Protein AF-A0A7C6L6Y8-F1 (afdb_monomer)

Nearest PDB structures (foldseek):
  6j05-assembly1_B  TM=8.599E-01  e=1.581E-02  Acidithiobacillus ferrooxidans
  6j05-assembly1_A  TM=7.880E-01  e=8.077E-03  Acidithiobacillus ferrooxidans
  3eco-assembly1_A  TM=8.573E-01  e=2.892E-02  Staphylococcus aureus subsp. aureus Mu50
  2rdp-assembly1_A-2  TM=8.479E-01  e=4.949E-02  Geobacillus stearothermophilus
  3cuo-assembly2_C  TM=8.030E-01  e=3.784E-02  unclassified

Solvent-accessible surface area (backbone atoms only — not comparable to full-atom values): 3122 Å² total; per-residue (Å²): 137,78,75,83,72,43,44,41,64,63,58,49,10,62,74,71,72,47,54,54,73,58,36,52,55,49,49,54,51,34,42,74,69,63,39,35,48,80,50,76,51,98,89,77,31,12,46,41,75,56,77,130

Structure (mmCIF, N/CA/C/O backbone):
data_AF-A0A7C6L6Y8-F1
#
_entry.id   AF-A0A7C6L6Y8-F1
#
loop_
_atom_site.group_PDB
_atom_site.id
_atom_site.type_symbol
_atom_site.label_atom_id
_atom_site.label_alt_id
_atom_site.label_comp_id
_atom_site.label_asym_id
_atom_site.label_entity_id
_atom_site.label_seq_id
_atom_site.pdbx_PDB_ins_code
_atom_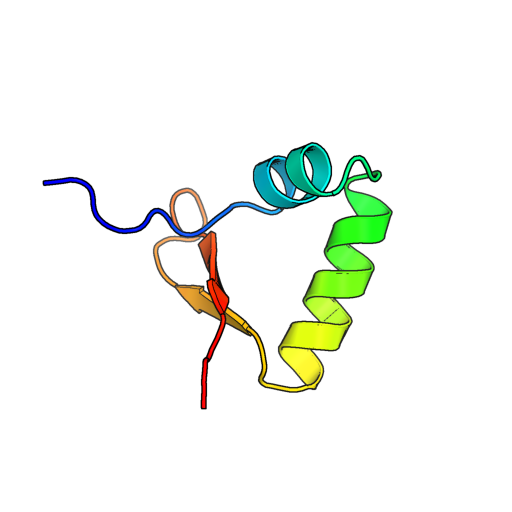site.Cartn_x
_atom_site.Cartn_y
_atom_site.Cartn_z
_atom_site.occupancy
_atom_site.B_iso_or_equiv
_atom_site.auth_seq_id
_atom_site.auth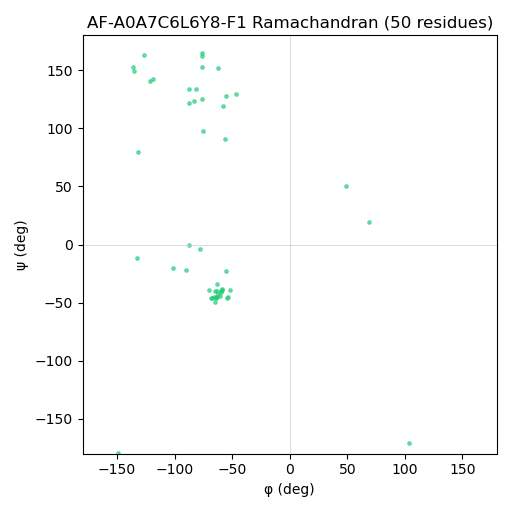_comp_id
_atom_site.auth_asym_id
_atom_site.auth_atom_id
_atom_site.pdbx_PDB_model_num
ATOM 1 N N . MET A 1 1 ? -5.179 -15.724 -20.172 1.00 39.78 1 MET A N 1
ATOM 2 C CA . MET A 1 1 ? -5.076 -15.768 -18.701 1.00 39.78 1 MET A CA 1
ATOM 3 C C . MET A 1 1 ? -4.311 -14.525 -18.304 1.00 39.78 1 MET A C 1
ATOM 5 O O . MET A 1 1 ? -3.144 -14.437 -18.647 1.00 39.78 1 MET A O 1
ATOM 9 N N . SER A 1 2 ? -4.966 -13.537 -17.710 1.00 42.16 2 SER A N 1
ATOM 10 C CA . SER A 1 2 ? -4.279 -12.362 -17.168 1.00 42.16 2 SER A CA 1
ATOM 11 C C . SER A 1 2 ? -4.835 -12.192 -15.771 1.00 42.16 2 SER A C 1
ATOM 13 O O . SER A 1 2 ? -5.820 -11.488 -15.561 1.00 42.16 2 SER A O 1
ATOM 15 N N . GLU A 1 3 ? -4.301 -13.017 -14.867 1.00 45.03 3 GLU A N 1
ATOM 16 C CA . GLU A 1 3 ? -4.500 -12.868 -13.432 1.00 45.03 3 GLU A CA 1
ATOM 17 C C . GLU A 1 3 ? -4.276 -11.405 -13.086 1.00 45.03 3 GLU A C 1
ATOM 19 O O . GLU A 1 3 ? -3.311 -10.800 -13.534 1.00 45.03 3 GLU A O 1
ATOM 24 N N . SER A 1 4 ? -5.222 -10.825 -12.366 1.00 54.44 4 SER A N 1
ATOM 25 C CA . SER A 1 4 ? -5.198 -9.447 -11.907 1.00 54.44 4 SER A CA 1
ATOM 26 C C . SER A 1 4 ? -3.922 -9.211 -11.094 1.00 54.44 4 SER A C 1
ATOM 28 O O . SER A 1 4 ? -3.908 -9.484 -9.899 1.00 54.44 4 SER A O 1
ATOM 30 N N . GLU A 1 5 ? -2.841 -8.785 -11.749 1.00 60.81 5 GLU A N 1
ATOM 31 C CA . GLU A 1 5 ? -1.505 -8.704 -11.161 1.00 60.81 5 GLU A CA 1
ATOM 32 C C . GLU A 1 5 ? -1.531 -7.797 -9.928 1.00 60.81 5 GLU A C 1
ATOM 34 O O . GLU A 1 5 ? -1.877 -6.613 -9.995 1.00 60.81 5 GLU A O 1
ATOM 39 N N . GLY A 1 6 ? -1.187 -8.375 -8.777 1.00 67.94 6 GLY A N 1
ATOM 40 C CA . GLY A 1 6 ? -0.931 -7.622 -7.559 1.00 67.94 6 GLY A CA 1
ATOM 41 C C . GLY A 1 6 ? 0.146 -6.587 -7.834 1.00 67.94 6 GLY A C 1
ATOM 42 O O . GLY A 1 6 ? 1.215 -6.921 -8.334 1.00 67.94 6 GLY A O 1
ATOM 43 N N . LEU A 1 7 ? -0.130 -5.329 -7.502 1.00 80.94 7 LEU A N 1
ATOM 44 C CA . LEU A 1 7 ? 0.780 -4.237 -7.832 1.00 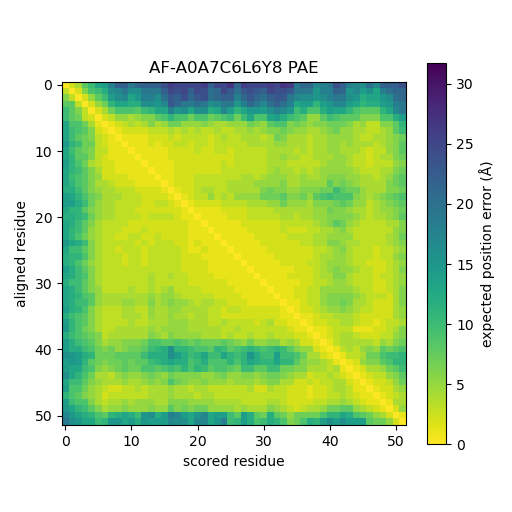80.94 7 LEU A CA 1
ATOM 45 C C . LEU A 1 7 ? 1.909 -4.164 -6.812 1.00 80.94 7 LEU A C 1
ATOM 47 O O . LEU A 1 7 ? 1.657 -4.181 -5.601 1.00 80.94 7 LEU A O 1
ATOM 51 N N . ASN A 1 8 ? 3.147 -4.030 -7.285 1.00 84.38 8 ASN A N 1
ATOM 52 C CA . ASN A 1 8 ? 4.262 -3.738 -6.397 1.00 84.38 8 ASN A CA 1
ATOM 53 C C . ASN A 1 8 ? 4.240 -2.271 -5.976 1.00 84.38 8 ASN A C 1
ATOM 55 O O . ASN A 1 8 ? 3.626 -1.417 -6.614 1.00 84.38 8 ASN A O 1
ATOM 59 N N . THR A 1 9 ? 4.965 -1.954 -4.905 1.00 83.44 9 THR A N 1
ATOM 60 C CA . THR A 1 9 ? 5.113 -0.573 -4.427 1.00 83.44 9 THR A CA 1
ATOM 61 C C . THR A 1 9 ? 5.556 0.382 -5.540 1.00 83.44 9 THR A C 1
ATOM 63 O O . THR A 1 9 ? 5.051 1.498 -5.602 1.00 83.44 9 THR A O 1
ATOM 66 N N . ASN A 1 10 ? 6.457 -0.058 -6.426 1.00 84.50 10 ASN A N 1
ATOM 67 C CA . ASN A 1 10 ? 6.934 0.742 -7.557 1.00 84.50 10 ASN A CA 1
ATOM 68 C C . ASN A 1 10 ? 5.814 1.031 -8.562 1.00 84.50 10 ASN A C 1
ATOM 70 O O . ASN A 1 10 ? 5.573 2.195 -8.863 1.00 84.50 10 ASN A O 1
ATOM 74 N N . ASP A 1 11 ? 5.061 0.008 -8.977 1.00 86.31 11 ASP A N 1
ATOM 75 C CA . ASP A 1 11 ? 3.933 0.179 -9.902 1.00 86.31 11 ASP A CA 1
ATOM 76 C C . ASP A 1 11 ? 2.870 1.118 -9.320 1.00 86.31 11 ASP A C 1
ATOM 78 O O . ASP A 1 11 ? 2.304 1.962 -10.016 1.00 86.31 11 ASP A O 1
ATOM 82 N N . ILE A 1 12 ? 2.591 0.992 -8.018 1.00 86.75 12 ILE A N 1
ATOM 83 C CA . ILE A 1 12 ? 1.649 1.874 -7.323 1.00 86.75 12 ILE A CA 1
ATOM 84 C C . ILE A 1 12 ? 2.188 3.305 -7.321 1.00 86.75 12 ILE A C 1
ATOM 86 O O . ILE A 1 12 ? 1.430 4.224 -7.622 1.00 86.75 12 ILE A O 1
ATOM 90 N N . ALA A 1 13 ? 3.472 3.490 -7.007 1.00 89.69 13 ALA A N 1
ATOM 91 C CA . ALA A 1 13 ? 4.127 4.792 -6.950 1.00 89.69 13 ALA A CA 1
ATOM 92 C C . ALA A 1 13 ? 4.093 5.510 -8.305 1.00 89.69 13 ALA A C 1
ATOM 94 O O . ALA A 1 13 ? 3.737 6.689 -8.357 1.00 89.69 13 ALA A O 1
ATOM 95 N N . GLU A 1 14 ? 4.373 4.787 -9.392 1.00 90.19 14 GLU A N 1
ATOM 96 C CA . GLU A 1 14 ? 4.274 5.304 -10.758 1.00 90.19 14 GLU A CA 1
ATOM 97 C C . GLU A 1 14 ? 2.833 5.685 -11.112 1.00 90.19 14 GLU A C 1
ATOM 99 O O . GLU A 1 14 ? 2.588 6.791 -11.594 1.00 90.19 14 GLU A O 1
ATOM 104 N N . ARG A 1 15 ? 1.848 4.835 -10.786 1.00 88.31 15 ARG A N 1
ATOM 105 C CA . ARG A 1 15 ? 0.425 5.108 -11.064 1.00 88.31 15 ARG A CA 1
ATOM 106 C C . ARG A 1 15 ? -0.117 6.331 -10.333 1.00 88.31 15 ARG A C 1
ATOM 108 O O . ARG A 1 15 ? -0.908 7.077 -10.903 1.00 88.31 15 ARG A O 1
ATOM 115 N N . ILE A 1 16 ? 0.273 6.533 -9.073 1.00 87.69 16 ILE A N 1
ATOM 116 C CA . ILE A 1 16 ? -0.149 7.706 -8.289 1.00 87.69 16 ILE A CA 1
ATOM 117 C C . ILE A 1 16 ? 0.779 8.913 -8.487 1.00 87.69 16 ILE A C 1
ATOM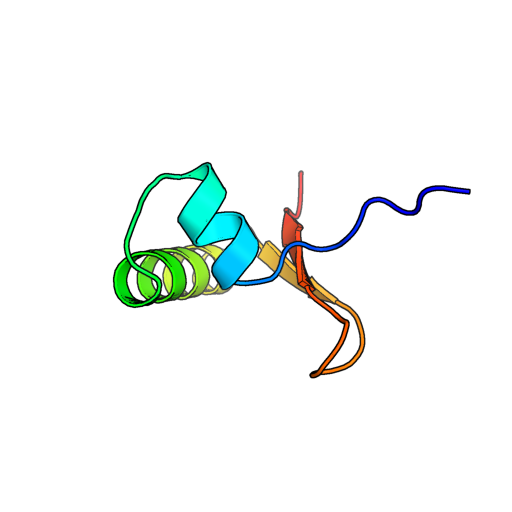 119 O O . ILE A 1 16 ? 0.545 9.963 -7.884 1.00 87.69 16 ILE A O 1
ATOM 123 N N . ASN A 1 17 ? 1.823 8.763 -9.312 1.00 89.38 17 ASN A N 1
ATOM 124 C CA . ASN A 1 17 ? 2.869 9.747 -9.573 1.00 89.38 17 ASN A CA 1
ATOM 125 C C . ASN A 1 17 ? 3.452 10.342 -8.273 1.00 89.38 17 ASN A C 1
ATOM 127 O O . ASN A 1 17 ? 3.487 11.559 -8.057 1.00 89.38 17 ASN A O 1
ATOM 131 N N . LYS A 1 18 ? 3.837 9.458 -7.343 1.00 89.38 18 LYS A N 1
ATOM 132 C CA . LYS A 1 18 ? 4.475 9.807 -6.064 1.00 89.38 18 LYS A CA 1
ATOM 133 C C . LYS A 1 18 ? 5.777 9.045 -5.881 1.00 89.38 18 LYS A C 1
ATOM 135 O O . LYS A 1 18 ? 6.020 8.025 -6.510 1.00 89.38 18 LYS A O 1
ATOM 140 N N . SER A 1 19 ? 6.604 9.526 -4.954 1.00 88.88 19 SER A N 1
ATOM 141 C CA . SER A 1 19 ? 7.802 8.796 -4.547 1.00 88.88 19 SER A CA 1
ATOM 142 C C . SER A 1 19 ? 7.444 7.443 -3.924 1.00 88.88 19 SER A C 1
ATOM 144 O O . SER A 1 19 ? 6.406 7.291 -3.270 1.00 88.88 19 SER A O 1
ATOM 146 N N . ILE A 1 20 ? 8.357 6.480 -4.050 1.00 88.56 20 ILE A N 1
ATOM 147 C CA . ILE A 1 20 ? 8.260 5.159 -3.411 1.00 88.56 20 ILE A CA 1
ATOM 148 C C . ILE A 1 20 ? 8.031 5.312 -1.899 1.00 88.56 20 ILE A C 1
ATOM 150 O O . ILE A 1 20 ? 7.102 4.725 -1.356 1.00 88.56 20 ILE A O 1
ATOM 154 N N . SER A 1 21 ? 8.777 6.20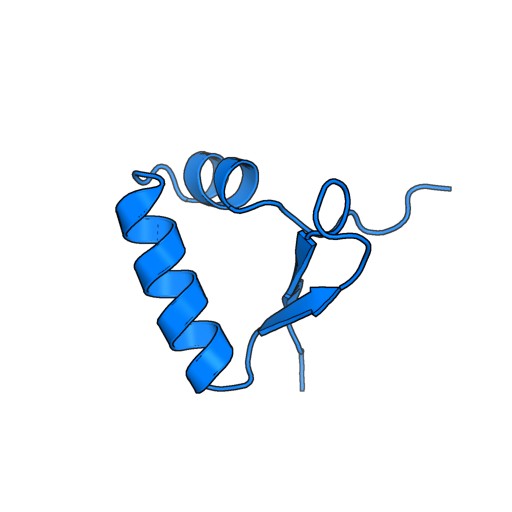6 -1.239 1.00 88.81 21 SER A N 1
ATOM 155 C CA . SER A 1 21 ? 8.646 6.489 0.200 1.00 88.81 21 SER A CA 1
ATOM 156 C C . SER A 1 21 ? 7.252 6.980 0.609 1.00 88.81 21 SER A C 1
ATOM 158 O O . SER A 1 21 ? 6.720 6.608 1.658 1.00 88.81 21 SER A O 1
ATOM 160 N N . THR A 1 22 ? 6.617 7.801 -0.229 1.00 90.19 22 THR A N 1
ATOM 161 C CA . THR A 1 22 ? 5.248 8.271 0.010 1.00 90.19 22 THR A CA 1
ATOM 162 C C . THR A 1 22 ? 4.251 7.127 -0.166 1.00 90.19 22 THR A C 1
ATOM 164 O O . THR A 1 22 ? 3.307 6.988 0.615 1.00 90.19 22 THR A O 1
ATOM 167 N N . THR A 1 23 ? 4.489 6.282 -1.163 1.00 91.31 23 THR A N 1
ATOM 168 C CA . THR A 1 23 ? 3.664 5.114 -1.469 1.00 91.31 23 THR A CA 1
ATOM 169 C C . THR A 1 23 ? 3.724 4.075 -0.354 1.00 91.31 23 THR A C 1
ATOM 171 O O . THR A 1 23 ? 2.678 3.643 0.120 1.00 91.31 23 THR A O 1
ATOM 174 N N . GLU A 1 24 ? 4.907 3.758 0.173 1.00 90.31 24 GLU A N 1
ATOM 175 C CA . GLU A 1 24 ? 5.078 2.879 1.340 1.00 90.31 24 GLU A CA 1
ATOM 176 C C . GLU A 1 24 ? 4.345 3.399 2.578 1.00 90.31 24 GLU A C 1
ATOM 178 O O . GLU A 1 24 ? 3.716 2.631 3.316 1.00 90.31 24 GLU A O 1
ATOM 183 N N . ARG A 1 25 ? 4.367 4.721 2.796 1.00 92.06 25 ARG A N 1
ATOM 184 C CA . ARG A 1 25 ? 3.599 5.355 3.871 1.00 92.06 25 ARG A CA 1
ATOM 185 C C . ARG A 1 25 ? 2.098 5.142 3.681 1.00 92.06 25 ARG A C 1
ATOM 187 O O . ARG A 1 25 ? 1.403 4.868 4.661 1.00 92.06 25 ARG A O 1
ATOM 194 N N . TYR A 1 26 ? 1.582 5.276 2.460 1.00 91.19 26 TYR A N 1
ATOM 195 C CA . TYR A 1 26 ? 0.171 5.008 2.175 1.00 91.19 26 TYR A CA 1
ATOM 196 C C . TYR A 1 26 ? -0.169 3.525 2.325 1.00 91.19 26 TYR A C 1
ATOM 198 O O . TYR A 1 26 ? -1.127 3.210 3.025 1.00 91.19 26 TYR A O 1
ATOM 206 N N . ILE A 1 27 ? 0.651 2.623 1.783 1.00 90.06 27 ILE A N 1
ATOM 207 C CA . ILE A 1 27 ? 0.512 1.169 1.938 1.00 90.06 27 ILE A CA 1
ATOM 208 C C . ILE A 1 27 ? 0.462 0.793 3.420 1.00 90.06 27 ILE A C 1
ATOM 210 O O . ILE A 1 27 ? -0.434 0.074 3.844 1.00 90.06 27 ILE A O 1
ATOM 214 N N . SER A 1 28 ? 1.355 1.341 4.245 1.00 91.12 28 SER A N 1
ATOM 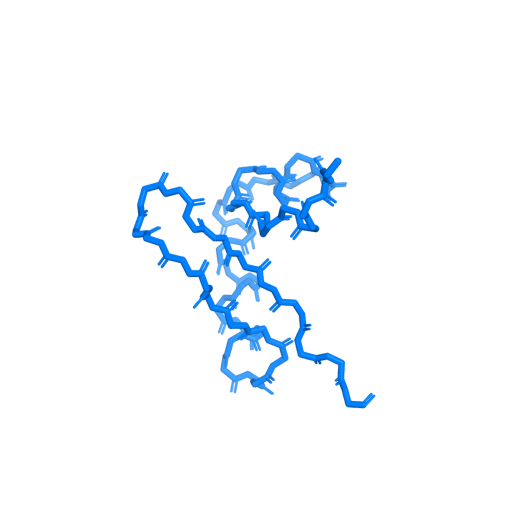215 C CA . SER A 1 28 ? 1.366 1.086 5.691 1.00 91.12 28 SER A CA 1
ATOM 216 C C . SER A 1 28 ? 0.063 1.511 6.368 1.00 91.12 28 SER A C 1
ATOM 218 O O . SER A 1 28 ? -0.439 0.804 7.241 1.00 91.12 28 SER A O 1
ATOM 220 N N . LYS A 1 29 ? -0.509 2.655 5.971 1.00 92.81 29 LYS A N 1
ATOM 221 C CA . LYS A 1 29 ? -1.805 3.118 6.489 1.00 92.81 29 LYS A CA 1
ATOM 222 C C . LYS A 1 29 ? -2.952 2.225 6.028 1.00 92.81 29 LYS A C 1
ATOM 224 O O . LYS A 1 29 ? -3.772 1.838 6.849 1.00 92.81 29 LYS A O 1
ATOM 229 N N . LEU A 1 30 ? -2.984 1.878 4.744 1.00 89.56 30 LEU A N 1
ATOM 230 C CA . LEU A 1 30 ? -4.015 1.028 4.152 1.00 89.56 30 LEU A CA 1
ATOM 231 C C . LEU A 1 30 ? -3.976 -0.391 4.734 1.00 89.56 30 LEU A C 1
ATOM 233 O O . LEU A 1 30 ? -5.019 -0.952 5.051 1.00 89.56 30 LEU A O 1
ATOM 237 N N . LYS A 1 31 ? -2.777 -0.937 4.957 1.00 89.31 31 LYS A N 1
ATOM 238 C CA . LYS A 1 31 ? -2.564 -2.236 5.602 1.00 89.31 31 LYS A CA 1
ATOM 239 C C . LYS A 1 31 ? -3.049 -2.219 7.050 1.00 89.31 31 LYS A C 1
ATOM 241 O O . LYS A 1 31 ? -3.753 -3.129 7.466 1.00 89.31 31 LYS A O 1
ATOM 246 N N . LYS A 1 32 ? -2.726 -1.162 7.808 1.00 90.19 32 LYS A N 1
ATOM 247 C CA . LYS A 1 32 ? -3.240 -0.970 9.178 1.00 90.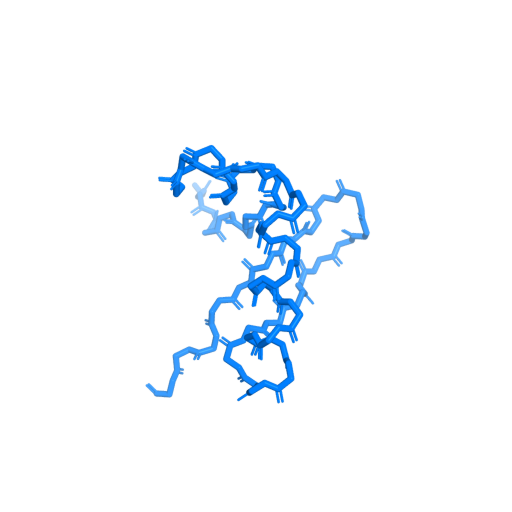19 32 LYS A CA 1
ATOM 248 C C . LYS A 1 32 ? -4.760 -0.813 9.222 1.00 90.19 32 LYS A C 1
ATOM 250 O O . LYS A 1 32 ? -5.377 -1.254 10.179 1.00 90.19 32 LYS A O 1
ATOM 255 N N . ALA A 1 33 ? -5.347 -0.200 8.198 1.00 90.62 33 ALA A N 1
ATOM 256 C CA . ALA A 1 33 ? -6.791 -0.061 8.058 1.00 90.62 33 ALA A CA 1
ATOM 257 C C . ALA A 1 33 ? -7.486 -1.347 7.566 1.00 90.62 33 ALA A C 1
ATOM 259 O O . ALA A 1 33 ? -8.705 -1.355 7.451 1.00 90.62 33 ALA A O 1
ATOM 260 N N . GLY A 1 34 ? -6.738 -2.414 7.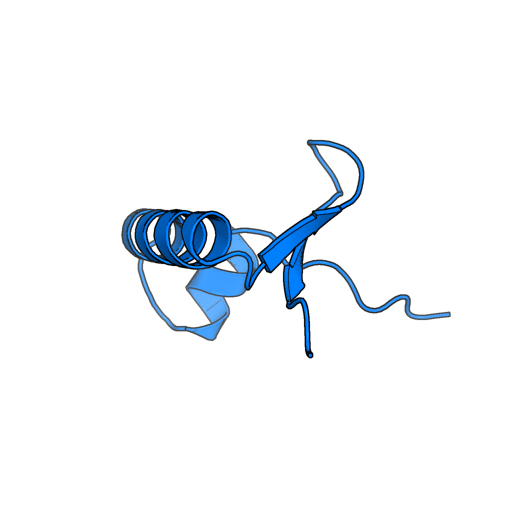251 1.00 89.44 34 GLY A N 1
ATOM 261 C CA . GLY A 1 34 ? -7.299 -3.657 6.712 1.00 89.44 34 GLY A CA 1
ATOM 262 C C . GLY A 1 34 ? -7.862 -3.523 5.293 1.00 89.44 34 GLY A C 1
ATOM 263 O O . GLY A 1 34 ? -8.666 -4.346 4.877 1.00 89.44 34 GLY A O 1
ATOM 264 N N . LEU A 1 35 ? -7.457 -2.486 4.553 1.00 88.12 35 LEU A N 1
ATOM 265 C CA . LEU A 1 35 ? -7.950 -2.189 3.203 1.00 88.12 35 LEU A CA 1
ATOM 266 C C . LEU A 1 35 ? -7.123 -2.862 2.108 1.00 88.12 35 LEU A C 1
ATOM 268 O O . LEU A 1 35 ? -7.590 -3.003 0.979 1.00 88.12 35 LEU A O 1
ATOM 272 N N . ILE A 1 36 ? -5.878 -3.229 2.414 1.00 88.88 36 ILE A N 1
ATOM 273 C CA . ILE A 1 36 ? -4.994 -3.930 1.484 1.00 88.88 36 ILE A CA 1
ATOM 274 C C . ILE A 1 36 ? -4.268 -5.076 2.177 1.00 88.88 36 ILE A C 1
ATOM 276 O O . ILE A 1 36 ? -3.955 -5.014 3.368 1.00 88.88 36 ILE A O 1
ATOM 280 N N . GLU A 1 37 ? -3.914 -6.080 1.391 1.00 88.19 37 GLU A N 1
ATOM 281 C CA . GLU A 1 37 ? -3.093 -7.207 1.809 1.00 88.19 37 GLU A CA 1
ATOM 282 C C . GLU A 1 37 ? -2.035 -7.515 0.755 1.00 88.19 37 GLU A C 1
ATOM 284 O O . GLU A 1 37 ? -2.228 -7.286 -0.439 1.00 88.19 37 GLU A O 1
ATOM 289 N N . PHE A 1 38 ? -0.895 -8.021 1.212 1.00 87.00 38 PHE A N 1
ATOM 290 C CA . PHE A 1 38 ? 0.137 -8.523 0.320 1.00 87.00 38 PHE A CA 1
ATOM 291 C C . PHE A 1 38 ? -0.159 -9.992 0.020 1.00 87.00 38 PHE A C 1
ATOM 293 O O . PHE A 1 38 ? -0.228 -10.795 0.952 1.00 87.00 38 PHE A O 1
ATOM 300 N N . ARG A 1 39 ? -0.324 -10.342 -1.259 1.00 86.50 39 ARG A N 1
ATOM 301 C CA . ARG A 1 39 ? -0.527 -11.727 -1.703 1.00 86.50 39 ARG A CA 1
ATOM 302 C C . ARG A 1 39 ? 0.562 -12.130 -2.691 1.00 86.50 39 ARG A C 1
ATOM 304 O O . ARG A 1 39 ? 0.930 -11.352 -3.568 1.00 86.50 39 ARG A O 1
ATOM 311 N N . GLY A 1 40 ? 1.023 -13.374 -2.578 1.00 82.62 40 GLY A N 1
ATOM 312 C CA . GLY A 1 40 ? 2.050 -13.963 -3.440 1.00 82.62 40 GLY A CA 1
ATOM 313 C C . GLY A 1 40 ? 3.424 -14.060 -2.772 1.00 82.62 40 GLY A C 1
ATOM 314 O O . GLY A 1 40 ? 3.567 -13.873 -1.564 1.00 82.62 40 GLY A O 1
ATOM 315 N N . ALA A 1 41 ? 4.445 -14.400 -3.561 1.00 77.25 41 ALA A N 1
ATOM 316 C CA . ALA A 1 41 ? 5.804 -14.564 -3.055 1.00 77.25 41 ALA A CA 1
ATOM 317 C C . ALA A 1 41 ? 6.466 -13.196 -2.791 1.00 77.25 41 ALA A C 1
ATOM 319 O O . ALA A 1 41 ? 6.179 -12.243 -3.499 1.00 77.25 41 ALA A O 1
ATOM 320 N N . PRO A 1 42 ? 7.429 -13.065 -1.869 1.00 69.31 42 PRO A N 1
ATOM 321 C CA . PRO A 1 42 ? 8.057 -11.774 -1.547 1.00 69.31 42 PRO A CA 1
ATOM 322 C C . PRO A 1 42 ? 8.674 -11.018 -2.739 1.00 69.31 42 PRO A C 1
ATOM 324 O O . PRO A 1 42 ? 8.870 -9.812 -2.658 1.00 69.31 42 PRO A O 1
ATOM 327 N N . LYS A 1 43 ? 9.019 -11.731 -3.823 1.00 68.31 43 LYS A N 1
ATOM 328 C CA . LYS A 1 43 ? 9.664 -11.179 -5.027 1.00 68.31 43 LYS A CA 1
ATOM 329 C C . LYS A 1 43 ? 8.718 -10.944 -6.211 1.00 68.31 43 LYS A C 1
ATOM 331 O O . LYS A 1 43 ? 9.092 -10.222 -7.125 1.00 68.31 43 LYS A O 1
ATOM 336 N N . THR A 1 44 ? 7.555 -11.593 -6.231 1.00 75.38 44 THR A N 1
ATOM 337 C CA . THR A 1 44 ? 6.614 -11.580 -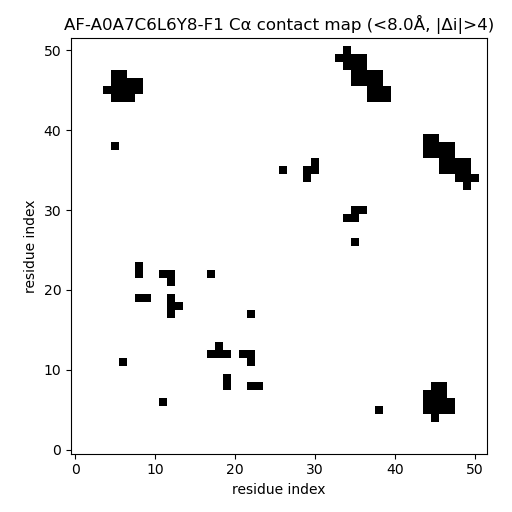7.374 1.00 75.38 44 THR A CA 1
ATOM 338 C C . THR A 1 44 ? 5.167 -11.321 -6.965 1.00 75.38 44 THR A C 1
ATOM 340 O O . THR A 1 44 ? 4.307 -11.118 -7.811 1.00 75.38 44 THR A O 1
ATOM 343 N N . GLY A 1 45 ? 4.886 -11.375 -5.669 1.00 80.38 45 GLY A N 1
ATOM 344 C CA . GLY A 1 45 ? 3.618 -11.001 -5.077 1.00 80.38 45 GLY A CA 1
ATOM 345 C C . GLY A 1 45 ? 3.482 -9.492 -5.012 1.00 80.38 45 GLY A C 1
ATOM 346 O O . GLY A 1 45 ? 4.460 -8.763 -5.123 1.00 80.38 45 GLY A O 1
ATOM 347 N N . GLY A 1 46 ? 2.259 -9.037 -4.791 1.00 87.62 46 GLY A N 1
ATOM 348 C CA . GLY A 1 46 ? 1.930 -7.622 -4.786 1.00 87.62 46 GLY A CA 1
ATOM 349 C C . GLY A 1 46 ? 0.793 -7.308 -3.833 1.00 87.62 46 GLY A C 1
ATOM 350 O O . GLY A 1 46 ? 0.255 -8.180 -3.141 1.00 87.62 46 GLY A O 1
ATOM 351 N N . TYR A 1 47 ? 0.437 -6.032 -3.781 1.00 88.25 47 TYR A N 1
ATOM 352 C CA . TYR A 1 47 ? -0.647 -5.548 -2.943 1.00 88.25 47 TYR A CA 1
ATOM 353 C C . TYR A 1 47 ? -1.985 -5.646 -3.670 1.00 88.25 47 TYR A C 1
ATOM 355 O O . TYR A 1 47 ? -2.127 -5.222 -4.818 1.00 88.25 47 TYR A O 1
ATOM 363 N N . TYR A 1 48 ? -2.976 -6.165 -2.953 1.00 86.81 48 TYR A N 1
ATOM 364 C CA . TYR A 1 48 ? -4.355 -6.301 -3.398 1.00 86.81 48 TYR A CA 1
ATOM 365 C C . TYR A 1 48 ? -5.269 -5.500 -2.483 1.00 86.81 48 TYR A C 1
ATOM 367 O O . TYR A 1 48 ? -5.058 -5.449 -1.271 1.00 86.81 48 TYR A O 1
ATOM 375 N N . VAL A 1 49 ? -6.291 -4.883 -3.070 1.00 86.12 49 VAL A N 1
ATOM 376 C CA . VAL A 1 49 ? -7.322 -4.157 -2.326 1.00 86.12 49 VAL A CA 1
ATOM 377 C C . VAL A 1 49 ? -8.367 -5.152 -1.835 1.00 86.12 49 VAL A C 1
ATOM 379 O O . VAL A 1 49 ? -8.979 -5.850 -2.645 1.00 86.12 49 VAL A O 1
ATOM 382 N N . LEU A 1 50 ? -8.596 -5.190 -0.524 1.00 83.12 50 LEU A N 1
ATOM 383 C CA . LEU A 1 50 ? -9.766 -5.843 0.049 1.00 83.12 50 LEU A CA 1
ATOM 384 C C . LEU A 1 50 ? -10.966 -4.926 -0.195 1.00 83.12 50 LEU A C 1
ATOM 386 O O . LEU A 1 50 ? -11.166 -3.941 0.515 1.00 83.12 50 LEU A O 1
ATOM 390 N N . LYS A 1 51 ? -11.743 -5.209 -1.243 1.00 67.00 51 LYS A N 1
ATOM 391 C CA . LYS A 1 51 ? -13.083 -4.628 -1.371 1.00 67.00 51 LYS A CA 1
ATOM 392 C C . LYS A 1 51 ? -14.022 -5.370 -0.420 1.00 67.00 51 LYS A C 1
ATOM 394 O O . LYS A 1 51 ? -14.082 -6.597 -0.479 1.00 67.00 51 LYS A O 1
ATOM 399 N N . GLN A 1 52 ? -14.699 -4.612 0.443 1.00 59.91 52 GLN A N 1
ATOM 400 C CA . GLN A 1 52 ? -15.907 -5.061 1.139 1.00 59.91 52 GLN A CA 1
ATOM 401 C C . GLN A 1 52 ? -17.065 -5.221 0.158 1.00 59.91 52 GLN A C 1
ATOM 403 O O . GLN A 1 52 ? -17.100 -4.453 -0.834 1.00 59.91 52 GLN A O 1
#

pLDDT: mean 81.66, std 13.18, range [39.78, 92.81]

Foldseek 3Di:
DDPPFADALVNVCVVVVHDSVVSVVVVVVCVVVVQWDWDDDPVRTHIDGPDD

Mean predicted aligned error: 5.87 Å

Radius of gyration: 10.97 Å; Cα contacts (8 Å, |Δi|>4): 55; chains: 1; bounding box: 26×26×28 Å

Secondary structure (DSSP, 8-state):
----PPBPHHHHHHHTT--HHHHHHHHHHHHHTTSEEEES-TTT-EEEE---

Sequence (52 aa):
MSESEGLNTNDIAERINKSISTTERYISKLKKAGLIEFRGAPKTGGYYVLKQ